Protein AF-A0A0K2ZCP8-F1 (afdb_monomer_lite)

Organism: NCBI:txid487906

InterPro domains:
  IPR001229 Jacalin-like lectin domain [PF01419] (2-51)
  IPR001229 Jacalin-like lectin domain [PS51752] (1-54)
  IPR036404 Jacalin-like lectin domain superfamily [G3DSA:2.100.10.30] (1-55)
  IPR036404 Jacalin-like lectin domain superfamily [SSF51101] (2-52)

Sequence (55 aa):
MFSLSLRTSSGRSVQVGKPTSETYTLTAPSGWHIAGFNGRAGDAIDKLGVVYQKN

Radius of gyration: 12.34 Å; chains: 1; bounding box: 33×18×29 Å

Secondary structure (DSSP, 8-state):
--EEEEE-TTS-EEEEE---S------PPTTEEEEEEEEEESSSEEEEEEEEEE-

pLDDT: mean 96.79, std 1.52, range [90.94, 98.5]

Structure (mmCIF, N/CA/C/O backbone):
data_AF-A0A0K2ZCP8-F1
#
_entry.id   AF-A0A0K2ZCP8-F1
#
loop_
_atom_site.group_PDB
_atom_site.id
_atom_site.type_symbol
_atom_site.label_atom_id
_atom_site.label_alt_id
_atom_site.label_comp_id
_atom_site.label_asym_id
_atom_site.label_entity_id
_atom_site.label_seq_id
_atom_site.pdbx_PDB_ins_code
_atom_site.Cartn_x
_atom_site.Cartn_y
_atom_site.Cartn_z
_atom_site.occupancy
_atom_site.B_iso_o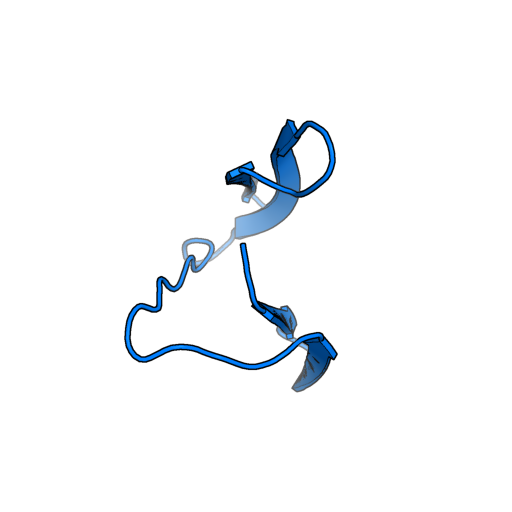r_equiv
_atom_site.auth_seq_id
_atom_site.auth_comp_id
_atom_site.auth_asym_id
_atom_site.auth_atom_id
_atom_site.pdbx_PDB_model_num
ATOM 1 N N . MET A 1 1 ? 8.678 0.315 -6.031 1.00 90.94 1 MET A N 1
ATOM 2 C CA . MET A 1 1 ? 8.339 -0.224 -4.692 1.00 90.94 1 MET A CA 1
ATOM 3 C C . MET A 1 1 ? 9.174 -1.475 -4.438 1.00 90.94 1 MET A C 1
ATOM 5 O O . MET A 1 1 ? 9.170 -2.342 -5.300 1.00 90.94 1 MET A O 1
ATOM 9 N N . PHE A 1 2 ? 9.880 -1.576 -3.304 1.00 95.38 2 PHE A N 1
ATOM 10 C CA . PHE A 1 2 ? 10.783 -2.710 -3.005 1.00 95.38 2 PHE A CA 1
ATOM 11 C C . PHE A 1 2 ? 10.223 -3.730 -2.004 1.00 95.38 2 PHE A C 1
ATOM 13 O O . PHE A 1 2 ? 10.639 -4.888 -1.996 1.00 95.38 2 PHE A O 1
ATOM 20 N N . SER A 1 3 ? 9.263 -3.322 -1.173 1.00 97.31 3 SER A N 1
ATOM 21 C CA . SER A 1 3 ? 8.561 -4.204 -0.242 1.00 97.31 3 SER A CA 1
ATOM 22 C C . SER A 1 3 ? 7.154 -3.707 0.046 1.00 97.31 3 SER A C 1
ATOM 24 O O . SER A 1 3 ? 6.913 -2.500 -0.002 1.00 97.31 3 SER A O 1
ATOM 26 N N . LEU A 1 4 ? 6.266 -4.622 0.432 1.00 97.44 4 LEU A N 1
ATOM 27 C CA . LEU A 1 4 ? 4.931 -4.317 0.941 1.00 97.4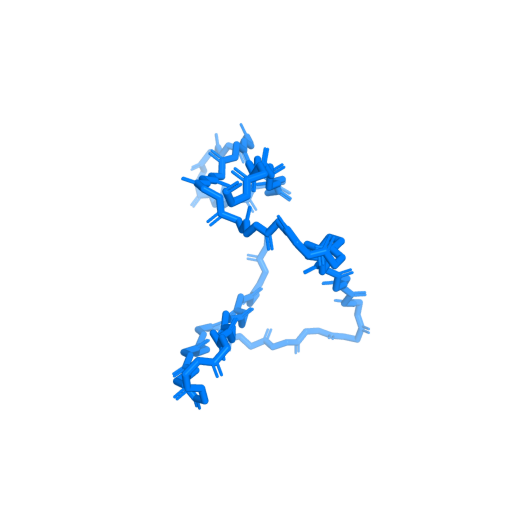4 4 LEU A CA 1
ATOM 28 C C . LEU A 1 4 ? 4.654 -5.174 2.180 1.00 97.44 4 LEU A C 1
ATOM 30 O O . LEU A 1 4 ? 4.918 -6.375 2.171 1.00 97.44 4 LEU A O 1
ATOM 34 N N . SER A 1 5 ? 4.107 -4.559 3.228 1.00 97.69 5 SER A N 1
ATOM 35 C CA . SER A 1 5 ? 3.595 -5.247 4.415 1.00 97.69 5 SER A CA 1
ATOM 36 C C . SER A 1 5 ? 2.132 -4.867 4.606 1.00 97.69 5 SER A C 1
ATOM 38 O O . SER A 1 5 ? 1.800 -3.682 4.621 1.00 97.69 5 SER A O 1
ATOM 40 N N . LEU A 1 6 ? 1.259 -5.863 4.736 1.00 97.81 6 LEU A N 1
ATOM 41 C CA . LEU A 1 6 ? -0.163 -5.674 5.006 1.00 97.81 6 LEU A CA 1
ATOM 42 C C . LEU A 1 6 ? -0.493 -6.301 6.356 1.00 97.81 6 LEU A C 1
ATOM 44 O O . LEU A 1 6 ? -0.075 -7.423 6.643 1.00 97.81 6 LEU A O 1
ATOM 48 N N . ARG A 1 7 ? -1.250 -5.579 7.182 1.00 98.12 7 ARG A N 1
ATOM 49 C CA . ARG A 1 7 ? -1.711 -6.028 8.501 1.00 98.12 7 ARG A CA 1
ATOM 50 C C . ARG A 1 7 ? -3.210 -5.805 8.610 1.00 98.12 7 ARG A C 1
ATOM 52 O O . ARG A 1 7 ? -3.712 -4.756 8.219 1.00 98.12 7 ARG A O 1
ATOM 59 N N . THR A 1 8 ? -3.915 -6.792 9.143 1.00 97.19 8 THR A N 1
ATOM 60 C CA . THR A 1 8 ? -5.370 -6.734 9.343 1.00 97.19 8 THR A CA 1
ATOM 61 C C . THR A 1 8 ? -5.710 -6.583 10.821 1.00 97.19 8 THR A C 1
ATOM 63 O O . THR A 1 8 ? -4.935 -6.990 11.686 1.00 97.19 8 THR A O 1
ATOM 66 N N . SER A 1 9 ? -6.908 -6.077 11.121 1.00 95.62 9 SER A N 1
ATOM 67 C CA . SER A 1 9 ? -7.445 -6.021 12.491 1.00 95.62 9 SER A CA 1
ATOM 68 C C . SER A 1 9 ? -7.584 -7.401 13.145 1.00 95.62 9 SER A C 1
ATOM 70 O O . SER A 1 9 ? -7.495 -7.515 14.359 1.00 95.62 9 SER A O 1
ATOM 72 N N . SER A 1 10 ? -7.722 -8.467 12.348 1.00 96.94 10 SER A N 1
ATOM 73 C CA . SER A 1 10 ? -7.717 -9.860 12.822 1.00 96.94 10 SER A CA 1
ATOM 74 C C . SER A 1 10 ? -6.325 -10.409 13.180 1.00 96.94 10 SER A C 1
ATOM 76 O O . SER A 1 10 ? -6.167 -11.615 13.337 1.00 96.94 10 SER A O 1
ATOM 78 N N . GLY A 1 11 ? -5.290 -9.564 13.228 1.00 97.50 11 GLY A N 1
ATOM 79 C CA . GLY A 1 11 ? -3.920 -9.960 13.581 1.00 97.50 11 GLY A CA 1
ATOM 80 C C . GLY A 1 11 ? -3.141 -10.682 12.474 1.00 97.50 11 GLY A C 1
ATOM 81 O O . GLY A 1 11 ? -1.968 -10.990 12.655 1.00 97.50 11 GLY A O 1
ATOM 82 N N . ARG A 1 12 ? -3.750 -10.925 11.306 1.00 98.06 12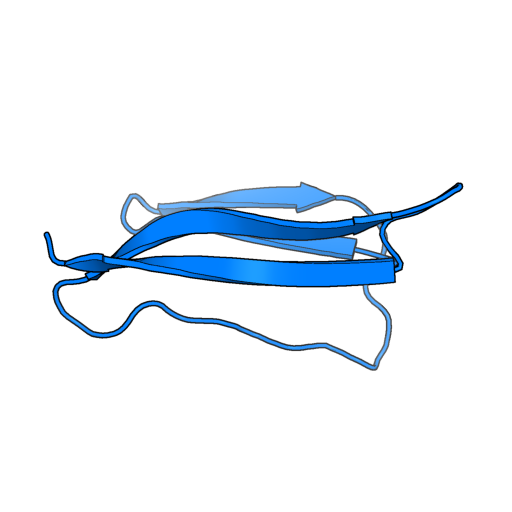 ARG A N 1
ATOM 83 C CA . ARG A 1 12 ? -3.063 -11.525 10.149 1.00 98.06 12 ARG A CA 1
ATOM 84 C C . ARG A 1 12 ? -2.160 -10.505 9.470 1.00 98.06 12 ARG A C 1
ATOM 86 O O . ARG A 1 12 ? -2.578 -9.358 9.272 1.00 98.06 12 ARG A O 1
ATOM 93 N N . SER A 1 13 ? -0.974 -10.944 9.062 1.00 97.56 13 SER A N 1
ATOM 94 C CA . SER A 1 13 ? -0.017 -10.141 8.310 1.00 97.56 13 SER A CA 1
ATOM 95 C C . SER A 1 13 ? 0.590 -10.914 7.140 1.00 97.56 13 SER A C 1
ATOM 97 O O . SER A 1 13 ? 0.697 -12.139 7.170 1.00 97.56 13 SER A O 1
ATOM 99 N N . VAL A 1 14 ? 0.984 -10.184 6.101 1.00 98.00 14 VAL A N 1
ATOM 100 C CA . VAL A 1 14 ? 1.798 -10.694 4.993 1.00 98.00 14 VAL A CA 1
ATOM 101 C C . VAL A 1 14 ? 2.849 -9.651 4.643 1.00 98.00 14 VAL A C 1
ATOM 103 O O . VAL A 1 14 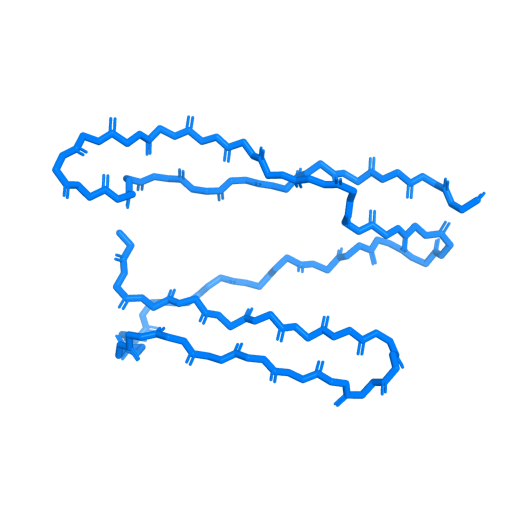? 2.570 -8.451 4.676 1.00 98.00 14 VAL A O 1
ATOM 106 N N . GLN A 1 15 ? 4.059 -10.101 4.324 1.00 97.69 15 GLN A N 1
ATOM 107 C CA . GLN A 1 15 ? 5.137 -9.238 3.865 1.00 97.69 15 GLN A CA 1
ATOM 108 C C . GLN A 1 15 ? 5.827 -9.855 2.656 1.00 97.69 15 GLN A C 1
ATOM 110 O O . GLN A 1 15 ? 6.107 -11.052 2.635 1.00 97.69 15 GLN A O 1
ATOM 115 N N . VAL A 1 16 ? 6.114 -9.015 1.667 1.00 97.25 16 VAL A N 1
ATOM 116 C CA . VAL A 1 16 ? 6.839 -9.383 0.450 1.00 97.25 16 VAL A CA 1
ATOM 117 C C . VAL A 1 16 ? 7.934 -8.365 0.157 1.00 97.25 16 VAL A C 1
ATOM 119 O O . VAL A 1 16 ? 7.804 -7.183 0.486 1.00 97.25 16 VAL A O 1
ATOM 122 N N . GLY A 1 17 ? 9.002 -8.828 -0.490 1.00 96.94 17 GLY A N 1
ATOM 123 C CA . GLY A 1 17 ? 10.160 -8.006 -0.832 1.00 96.94 17 GLY A CA 1
ATOM 124 C C . GLY A 1 17 ? 11.054 -7.670 0.365 1.00 96.94 17 GLY A C 1
ATOM 125 O O . GLY A 1 17 ? 10.892 -8.207 1.464 1.00 96.94 17 GLY A O 1
ATOM 126 N N . LYS A 1 18 ? 12.024 -6.778 0.140 1.00 96.44 18 LYS A N 1
ATOM 127 C CA . LYS A 1 18 ? 13.014 -6.370 1.145 1.00 96.44 18 LYS A CA 1
ATOM 128 C C . LYS A 1 18 ? 12.855 -4.878 1.456 1.00 96.44 18 LYS A C 1
ATOM 130 O O . LYS A 1 18 ? 13.038 -4.071 0.546 1.00 96.44 18 LYS A O 1
ATOM 135 N N . PRO A 1 19 ? 12.511 -4.506 2.703 1.00 95.56 19 PRO A N 1
ATOM 136 C CA . PRO A 1 19 ? 12.406 -3.106 3.089 1.00 95.56 19 PRO A CA 1
ATOM 137 C C . PRO A 1 19 ? 13.717 -2.351 2.890 1.00 95.56 19 PRO A C 1
ATOM 139 O O . PRO A 1 19 ? 14.800 -2.863 3.182 1.00 95.56 19 PRO A O 1
ATOM 142 N N . THR A 1 20 ? 13.592 -1.121 2.410 1.00 95.62 20 THR A N 1
ATOM 143 C CA . THR A 1 20 ? 14.650 -0.109 2.407 1.00 95.62 20 THR A CA 1
ATOM 144 C C . THR A 1 20 ? 14.526 0.772 3.652 1.00 95.62 20 THR A C 1
ATOM 146 O O . THR A 1 20 ? 13.574 0.640 4.419 1.00 95.62 20 THR A O 1
ATOM 149 N N . SER A 1 21 ? 15.472 1.687 3.865 1.00 96.25 21 SER A N 1
ATOM 150 C CA . SER A 1 21 ? 15.375 2.692 4.936 1.00 96.25 21 SER A CA 1
ATOM 151 C C . SER A 1 21 ? 14.166 3.620 4.767 1.00 96.25 21 SER A C 1
ATOM 153 O O . SER A 1 21 ? 13.583 4.064 5.752 1.00 96.25 21 SER A O 1
ATOM 155 N N . GLU A 1 22 ? 13.760 3.887 3.525 1.00 95.50 22 GLU A N 1
ATOM 156 C CA . GLU A 1 22 ? 12.562 4.663 3.213 1.00 95.50 22 GLU A CA 1
ATOM 157 C C . GLU A 1 22 ? 11.308 3.792 3.315 1.00 95.50 22 GLU A C 1
ATOM 159 O O . GLU A 1 22 ? 11.136 2.833 2.558 1.00 95.50 22 GLU A O 1
ATOM 164 N N . THR A 1 23 ? 10.422 4.133 4.252 1.00 94.50 23 THR A N 1
ATOM 165 C CA . THR A 1 23 ? 9.154 3.431 4.477 1.00 94.50 23 THR A CA 1
ATOM 166 C C . THR A 1 23 ? 8.020 4.422 4.705 1.00 94.50 23 THR A C 1
ATOM 168 O O . THR A 1 23 ? 8.220 5.513 5.236 1.00 94.50 23 THR A O 1
ATOM 171 N N . TYR A 1 24 ? 6.812 4.035 4.300 1.00 94.81 24 TYR A N 1
ATOM 172 C CA . TYR A 1 24 ? 5.602 4.818 4.518 1.00 94.81 24 TYR A CA 1
ATOM 173 C C . TYR A 1 24 ? 4.482 3.902 5.008 1.00 94.81 24 TYR A C 1
ATOM 175 O O . TYR A 1 24 ? 4.314 2.798 4.491 1.00 94.81 24 TYR A O 1
ATOM 183 N N . THR A 1 25 ? 3.737 4.349 6.021 1.00 96.00 25 THR A N 1
ATOM 184 C CA . THR A 1 25 ? 2.635 3.582 6.619 1.00 96.00 25 THR A CA 1
ATOM 185 C C . THR A 1 25 ? 1.325 4.325 6.417 1.00 96.00 25 THR A C 1
ATOM 187 O O . THR A 1 25 ? 1.197 5.488 6.790 1.00 96.00 25 THR A O 1
ATOM 190 N N . LEU A 1 26 ? 0.347 3.624 5.847 1.00 96.62 26 LEU A N 1
ATOM 191 C CA . LEU A 1 26 ? -1.021 4.092 5.665 1.00 96.62 26 LEU A CA 1
ATOM 192 C C . LEU A 1 26 ? -1.939 3.297 6.592 1.00 96.62 26 LEU A C 1
ATOM 194 O O . LEU A 1 26 ? -1.971 2.068 6.529 1.00 96.62 26 LEU A O 1
ATOM 198 N N . THR A 1 27 ? -2.691 4.005 7.430 1.00 96.56 27 THR A N 1
ATOM 199 C CA . THR A 1 27 ? -3.636 3.414 8.383 1.00 96.56 27 THR A CA 1
ATOM 200 C C . THR A 1 27 ? -5.021 3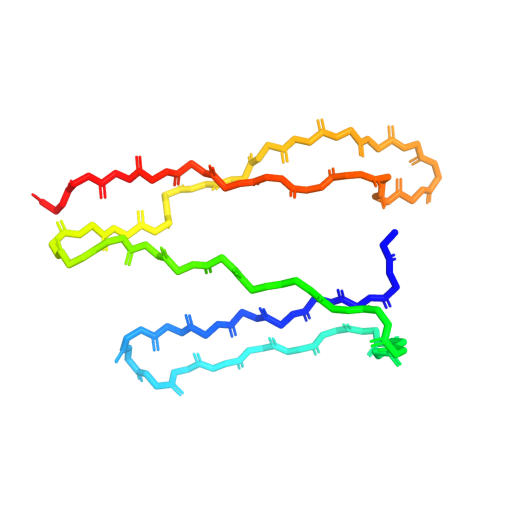.973 8.100 1.00 96.56 27 THR A C 1
ATOM 202 O O . THR A 1 27 ? -5.199 5.191 8.058 1.00 96.56 27 THR A O 1
ATOM 205 N N . ALA A 1 28 ? -6.007 3.091 7.918 1.00 97.50 28 ALA A N 1
ATOM 206 C CA . ALA A 1 28 ? -7.396 3.519 7.816 1.00 97.50 28 ALA A CA 1
ATOM 207 C C . ALA A 1 28 ? -7.823 4.218 9.124 1.00 97.50 28 ALA A C 1
ATOM 209 O O . ALA A 1 28 ? -7.485 3.726 10.205 1.00 97.50 28 ALA A O 1
ATOM 210 N N . PRO A 1 29 ? -8.551 5.348 9.061 1.00 96.94 29 PRO A N 1
ATOM 211 C CA . PRO A 1 29 ? -9.087 5.994 10.256 1.00 96.94 29 PRO A CA 1
ATOM 212 C C . PRO A 1 29 ? -9.985 5.056 11.074 1.00 96.94 29 PRO A C 1
ATOM 214 O O . PRO A 1 29 ? -10.508 4.064 10.567 1.00 96.94 29 PRO A O 1
ATOM 217 N N . SER A 1 30 ? -10.222 5.396 12.343 1.00 96.88 30 SER A N 1
ATOM 218 C CA . SER A 1 30 ? -11.150 4.631 13.185 1.00 96.88 30 SER A CA 1
ATOM 219 C C . SER A 1 30 ? -12.540 4.536 12.541 1.00 96.88 30 SER A C 1
ATOM 221 O O . SER A 1 30 ? -13.088 5.541 12.087 1.00 96.88 30 SER A O 1
ATOM 223 N N . GLY A 1 31 ? -13.103 3.326 12.491 1.00 97.81 31 GLY A N 1
ATOM 224 C CA . GLY A 1 31 ? -14.381 3.045 11.825 1.00 97.81 31 GLY A CA 1
ATOM 225 C C . GLY A 1 31 ? -14.301 2.901 10.300 1.00 97.81 31 GLY A C 1
ATOM 226 O O . GLY A 1 31 ? -15.343 2.864 9.652 1.00 97.81 31 GLY A O 1
ATOM 227 N N . TRP A 1 32 ? -13.098 2.831 9.724 1.00 98.50 32 TRP A N 1
ATOM 228 C CA . TRP A 1 32 ? -12.861 2.599 8.297 1.00 98.50 32 TRP A CA 1
ATOM 229 C C . TRP A 1 32 ? -11.955 1.383 8.084 1.00 98.50 32 TRP A C 1
ATOM 231 O O . TRP A 1 32 ? -11.260 0.930 8.996 1.00 98.50 32 TRP A O 1
ATOM 241 N N . HIS A 1 33 ? -11.915 0.888 6.851 1.00 98.12 33 HIS A N 1
ATOM 242 C CA . HIS A 1 33 ? -10.968 -0.127 6.401 1.00 98.12 33 HIS A CA 1
ATOM 243 C C . HIS A 1 33 ? -10.386 0.227 5.025 1.00 98.12 33 HIS A C 1
ATOM 245 O O . HIS A 1 33 ? -10.915 1.072 4.302 1.00 98.12 33 HIS A O 1
ATOM 251 N N . ILE A 1 34 ? -9.270 -0.414 4.663 1.00 98.06 34 ILE A N 1
ATOM 252 C CA . ILE A 1 34 ? -8.732 -0.367 3.298 1.00 98.06 34 ILE A CA 1
ATOM 253 C C . ILE A 1 34 ? -9.588 -1.302 2.443 1.00 98.06 34 ILE A C 1
ATOM 255 O O . ILE A 1 34 ? -9.541 -2.516 2.632 1.00 98.06 34 ILE A O 1
ATOM 259 N N . ALA A 1 35 ? -10.367 -0.736 1.527 1.00 97.94 35 ALA A N 1
ATOM 260 C CA . ALA A 1 35 ? -11.257 -1.478 0.631 1.00 97.94 35 ALA A CA 1
ATOM 261 C C . ALA A 1 35 ? -10.610 -1.791 -0.726 1.00 97.94 35 ALA A C 1
ATOM 263 O O . ALA A 1 35 ? -11.118 -2.601 -1.496 1.00 97.94 35 ALA A O 1
ATOM 264 N N . GLY A 1 36 ? -9.476 -1.161 -1.032 1.00 98.06 36 GLY A N 1
ATOM 265 C CA . GLY A 1 36 ? -8.759 -1.401 -2.274 1.00 98.06 36 GLY A CA 1
ATOM 266 C C . GLY A 1 36 ? -7.483 -0.582 -2.390 1.00 98.06 36 GLY A C 1
ATOM 267 O O . GLY A 1 36 ? -7.115 0.177 -1.491 1.00 98.06 36 GLY A O 1
ATOM 268 N N . PHE A 1 37 ? -6.826 -0.734 -3.534 1.00 97.62 37 PHE A N 1
ATOM 269 C CA . PHE A 1 37 ? -5.584 -0.050 -3.870 1.00 97.62 37 PHE A CA 1
ATOM 270 C C . PHE A 1 37 ? -5.713 0.641 -5.224 1.00 97.62 37 PHE A C 1
ATOM 272 O O . PHE A 1 37 ? -6.446 0.185 -6.100 1.00 97.62 37 PHE A O 1
ATOM 279 N N . ASN A 1 38 ? -4.972 1.728 -5.402 1.00 97.88 38 ASN A N 1
ATOM 280 C CA . ASN A 1 38 ? -4.776 2.382 -6.692 1.00 97.88 38 ASN A CA 1
ATOM 281 C C . ASN A 1 38 ? -3.283 2.655 -6.898 1.00 97.88 38 ASN A C 1
ATOM 283 O O . ASN A 1 38 ? -2.484 2.502 -5.974 1.00 97.88 38 ASN A O 1
ATOM 287 N N . GLY A 1 39 ? -2.879 3.042 -8.104 1.00 96.94 39 GLY A N 1
ATOM 288 C CA . GLY A 1 39 ? -1.476 3.352 -8.332 1.00 96.94 39 GLY A CA 1
ATOM 289 C C . GLY A 1 39 ? -1.076 3.431 -9.791 1.00 96.94 39 GLY A C 1
ATOM 290 O O . GLY A 1 39 ? -1.914 3.528 -10.687 1.00 96.94 39 GLY A O 1
ATOM 291 N N . ARG A 1 40 ? 0.240 3.380 -9.999 1.00 98.25 40 ARG A N 1
ATOM 292 C CA . ARG A 1 40 ? 0.884 3.313 -11.312 1.00 98.25 40 ARG A CA 1
ATOM 293 C C . ARG A 1 40 ? 1.908 2.186 -11.307 1.00 98.25 40 ARG A C 1
ATOM 295 O O . ARG A 1 40 ? 2.635 2.022 -10.323 1.00 98.25 40 ARG A O 1
ATOM 302 N N . ALA A 1 41 ? 1.967 1.451 -12.409 1.00 97.81 41 ALA A N 1
ATOM 303 C CA . ALA A 1 41 ? 2.953 0.410 -12.630 1.00 97.81 41 ALA A CA 1
ATOM 304 C C . ALA A 1 41 ? 3.485 0.445 -14.070 1.00 97.81 41 ALA A C 1
ATOM 306 O O . ALA A 1 41 ? 2.797 0.911 -14.982 1.00 97.81 41 ALA A O 1
ATOM 307 N N . GLY A 1 42 ? 4.695 -0.081 -14.229 1.00 96.62 42 GLY A N 1
ATOM 308 C CA . GLY A 1 42 ? 5.308 -0.513 -15.484 1.00 96.62 42 GLY A CA 1
ATOM 309 C C . GLY A 1 42 ? 5.912 -1.897 -15.253 1.00 96.62 42 GLY A C 1
ATOM 310 O O . GLY A 1 42 ? 5.205 -2.804 -14.821 1.00 96.62 42 GLY A O 1
ATOM 311 N N . ASP A 1 43 ? 7.229 -2.034 -15.408 1.00 96.88 43 ASP A N 1
ATOM 312 C CA . ASP A 1 43 ? 7.956 -3.268 -15.052 1.00 96.88 43 ASP A CA 1
ATOM 313 C C . ASP A 1 43 ? 7.909 -3.578 -13.542 1.00 96.88 43 ASP A C 1
ATOM 315 O O . ASP A 1 43 ? 8.121 -4.710 -13.108 1.00 96.88 43 ASP A O 1
ATOM 319 N N . ALA A 1 44 ? 7.618 -2.562 -12.726 1.00 94.50 44 ALA A N 1
ATOM 320 C CA . ALA A 1 44 ? 7.396 -2.667 -11.291 1.00 94.50 44 ALA A CA 1
ATOM 321 C C . ALA A 1 44 ? 6.266 -1.727 -10.838 1.00 94.50 44 ALA A C 1
ATOM 323 O O . ALA A 1 44 ? 5.780 -0.886 -11.594 1.00 94.50 44 ALA A O 1
ATOM 324 N N . ILE A 1 45 ? 5.868 -1.836 -9.566 1.00 96.12 45 ILE A N 1
ATOM 325 C CA . ILE A 1 45 ? 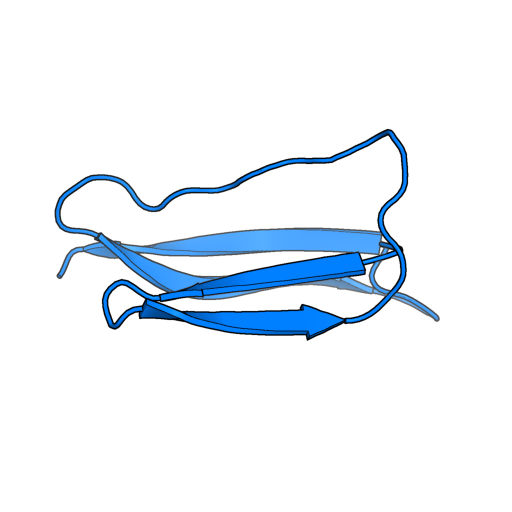4.948 -0.879 -8.936 1.00 96.12 45 ILE A CA 1
ATOM 326 C C . ILE A 1 45 ? 5.715 0.411 -8.629 1.00 96.12 45 ILE A C 1
ATOM 328 O O . ILE A 1 45 ? 6.577 0.435 -7.742 1.00 96.12 45 ILE A O 1
ATOM 332 N N . ASP A 1 46 ? 5.381 1.491 -9.332 1.00 95.44 46 ASP A N 1
ATOM 333 C CA . ASP A 1 46 ? 6.006 2.805 -9.158 1.00 95.44 46 ASP A CA 1
ATOM 334 C C . ASP A 1 46 ? 5.454 3.535 -7.932 1.00 95.44 46 ASP A C 1
ATOM 336 O O . ASP A 1 46 ? 6.207 4.134 -7.164 1.00 95.44 46 ASP A O 1
ATOM 340 N N . LYS A 1 47 ? 4.126 3.501 -7.763 1.00 94.81 47 LYS A N 1
ATOM 341 C CA . LYS A 1 47 ? 3.394 4.146 -6.664 1.00 94.81 47 LYS A CA 1
ATOM 342 C C . LYS A 1 47 ? 2.164 3.322 -6.308 1.00 94.81 47 LYS A C 1
ATOM 344 O O . LYS A 1 47 ? 1.481 2.831 -7.204 1.00 94.81 47 LYS A O 1
ATOM 349 N N . LEU A 1 48 ? 1.868 3.236 -5.014 1.00 96.31 48 LEU A N 1
ATOM 350 C CA . LEU A 1 48 ? 0.709 2.536 -4.471 1.00 96.31 48 LEU A CA 1
ATOM 351 C C . LEU A 1 48 ? -0.018 3.457 -3.487 1.00 96.31 48 LEU A C 1
ATOM 353 O O . LEU A 1 48 ? 0.596 3.976 -2.555 1.00 96.31 48 LEU A O 1
ATOM 357 N N . GLY A 1 49 ? -1.309 3.658 -3.711 1.00 96.81 49 GLY A N 1
ATOM 358 C CA . GLY A 1 49 ? -2.231 4.323 -2.802 1.00 96.81 49 GLY A CA 1
ATOM 359 C C . GLY A 1 49 ? -3.304 3.359 -2.303 1.00 96.81 49 GLY A C 1
ATOM 360 O O . GLY A 1 49 ? -3.454 2.242 -2.803 1.00 96.81 49 GLY A O 1
ATOM 361 N N . VAL A 1 50 ? -4.059 3.804 -1.303 1.00 98.00 50 VAL A N 1
ATOM 362 C CA . VAL A 1 50 ? -5.139 3.038 -0.673 1.00 98.00 50 VAL A CA 1
ATOM 363 C C . VAL A 1 50 ? -6.468 3.754 -0.858 1.00 98.00 50 VAL A C 1
ATOM 365 O O . VAL A 1 50 ? -6.537 4.983 -0.826 1.00 98.00 50 VAL A O 1
ATOM 368 N N . VAL A 1 51 ? -7.527 2.972 -1.026 1.00 98.31 51 VAL A N 1
ATOM 369 C CA . VAL A 1 51 ? -8.909 3.448 -0.983 1.00 98.31 51 VAL A CA 1
ATOM 370 C C . VAL A 1 51 ? -9.481 3.056 0.370 1.00 98.31 51 VAL A C 1
ATOM 372 O O . VAL A 1 51 ? -9.488 1.876 0.724 1.00 98.31 51 VAL A O 1
ATOM 375 N N . TYR A 1 52 ? -9.948 4.042 1.132 1.00 98.31 52 TYR A N 1
ATOM 376 C CA . TYR A 1 52 ? -10.625 3.798 2.400 1.00 98.31 52 TYR A CA 1
ATOM 377 C C . TYR A 1 52 ? -12.136 3.753 2.206 1.00 98.31 52 TYR A C 1
ATOM 379 O O . TYR A 1 52 ? -12.695 4.555 1.458 1.00 98.31 52 TYR A O 1
ATOM 387 N N . GLN A 1 53 ? -12.792 2.864 2.943 1.00 98.44 53 GLN A N 1
ATOM 388 C CA . GLN A 1 53 ? -14.243 2.811 3.048 1.00 98.44 53 GLN A CA 1
ATOM 389 C C . GLN A 1 53 ? -14.655 2.774 4.518 1.00 98.44 53 GLN A C 1
ATOM 391 O O . GLN A 1 53 ? -14.022 2.100 5.333 1.00 98.44 53 GLN A O 1
ATOM 396 N N . LYS A 1 54 ? -15.701 3.528 4.860 1.00 97.56 54 LYS A N 1
ATOM 397 C CA . LYS A 1 54 ? -16.303 3.501 6.193 1.00 97.56 54 LYS A CA 1
ATOM 398 C C . LYS A 1 54 ? -17.028 2.166 6.385 1.00 97.56 54 LYS A C 1
ATOM 400 O O . LYS A 1 54 ? -17.658 1.691 5.441 1.00 97.56 54 LYS A O 1
ATOM 405 N N . ASN A 1 55 ? -16.895 1.573 7.568 1.00 91.56 55 ASN A N 1
ATOM 406 C CA . ASN A 1 55 ? -17.600 0.341 7.935 1.00 91.56 55 ASN A CA 1
ATOM 407 C C . ASN A 1 55 ? -19.120 0.520 7.910 1.00 91.56 55 ASN A C 1
ATOM 409 O O . ASN A 1 55 ? -19.583 1.650 8.202 1.00 91.56 55 ASN A O 1
#

Foldseek 3Di:
DAKDWDADPVGDIDIDGDDDPDDDDDDAPPQKDFPDWDADDDPHTPDIDTDIDGD